Protein AF-A0A091N8A1-F1 (afdb_monomer)

Sequence (97 aa):
DPDSVVLCVLATDEEDEGDIALQIHFTLIQAFCCDNDIHILRVSGMQRLAAILGDPEPGAEPRDLHCLLVTNPHTDAWKSQGLAEVASYCAESRDRN

pLDDT: mean 88.32, std 9.94, range [55.97, 97.88]

Nearest PDB structures (foldseek):
  3ffm-assembly1_A-2  TM=8.979E-01  e=8.936E-11  Homo sapiens
  3cg6-assembly1_B-2  TM=9.631E-01  e=1.515E-08  Mus musculus
  3cg6-assembly1_A  TM=9.569E-01  e=1.740E-08  Mus musculus
  2wal-assembly1_B-2  TM=9.438E-01  e=2.828E-08  Homo sapiens
  2wal-assembly1_A-2  TM=8.731E-01  e=3.482E-08  Homo sapiens

Organism: NCBI:txid57068

InterP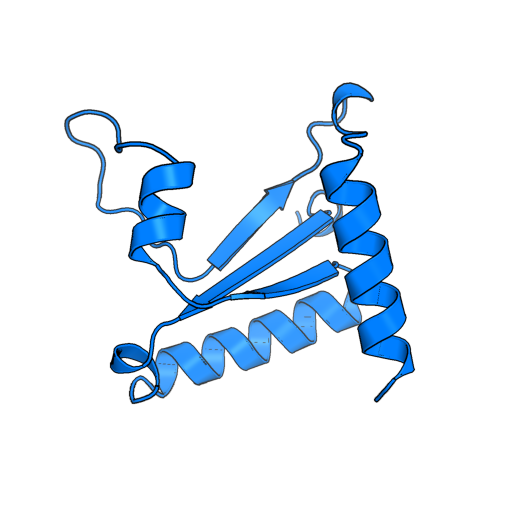ro domains:
  IPR004038 Ribosomal protein eL8/eL30/eS12/Gadd45 [PF01248] (4-58)
  IPR024824 Growth arrest and DNA damage-inducible protein GADD45 [PTHR10411] (1-97)
  IPR029064 Ribosomal protein eL30-like superfamily [G3DSA:3.30.1330.30] (1-97)

Mean predicted aligned error: 5.12 Å

Structure (mmCIF, N/CA/C/O backbone):
data_AF-A0A091N8A1-F1
#
_entry.id   AF-A0A091N8A1-F1
#
loop_
_atom_site.group_PDB
_atom_site.id
_atom_site.type_symbol
_atom_site.label_atom_id
_atom_site.label_alt_id
_atom_site.label_comp_id
_atom_site.label_asym_id
_atom_site.label_entity_id
_atom_site.label_seq_id
_atom_site.pdbx_PDB_ins_code
_atom_site.Cartn_x
_atom_site.Cartn_y
_atom_site.Cartn_z
_atom_site.occupancy
_atom_site.B_iso_or_equiv
_atom_site.auth_seq_id
_atom_site.auth_comp_id
_atom_site.auth_asym_id
_atom_site.auth_atom_id
_atom_site.pdbx_PDB_model_num
ATOM 1 N N . ASP A 1 1 ? 10.480 5.572 -8.114 1.00 76.00 1 ASP A N 1
ATOM 2 C CA . ASP A 1 1 ? 10.931 4.655 -9.166 1.00 76.00 1 ASP A CA 1
ATOM 3 C C . ASP A 1 1 ? 10.384 3.282 -8.808 1.00 76.00 1 ASP A C 1
ATOM 5 O O . ASP A 1 1 ? 10.736 2.815 -7.732 1.00 76.00 1 ASP A O 1
ATOM 9 N N . PRO A 1 2 ? 9.427 2.715 -9.562 1.00 80.06 2 PRO A N 1
ATOM 10 C CA . PRO A 1 2 ? 8.859 1.405 -9.236 1.00 80.06 2 PRO A CA 1
ATOM 11 C C . PRO A 1 2 ? 9.917 0.296 -9.261 1.00 80.06 2 PRO A C 1
ATOM 13 O O . PRO A 1 2 ? 9.831 -0.618 -8.449 1.00 80.06 2 PRO A O 1
ATOM 16 N N . ASP A 1 3 ? 10.961 0.436 -10.084 1.00 83.56 3 ASP A N 1
ATOM 17 C CA . ASP A 1 3 ? 12.037 -0.554 -10.215 1.00 83.56 3 ASP A CA 1
ATOM 18 C C . ASP A 1 3 ? 12.886 -0.687 -8.941 1.00 83.56 3 ASP A C 1
ATOM 20 O O . ASP A 1 3 ? 13.601 -1.673 -8.752 1.00 83.56 3 ASP A O 1
ATOM 24 N N . SER A 1 4 ? 12.825 0.304 -8.045 1.00 88.06 4 SER A N 1
ATOM 25 C CA . SER A 1 4 ? 13.514 0.246 -6.758 1.00 88.06 4 SER A CA 1
ATOM 26 C C . SER A 1 4 ? 12.654 -0.326 -5.636 1.00 88.06 4 SER A C 1
ATOM 28 O O . SER A 1 4 ? 13.197 -0.598 -4.568 1.00 88.06 4 SER A O 1
ATOM 30 N N . VAL A 1 5 ? 11.348 -0.521 -5.834 1.00 91.25 5 VAL A N 1
ATOM 31 C CA . VAL A 1 5 ? 10.427 -1.003 -4.796 1.00 91.25 5 VAL A CA 1
ATOM 32 C C . VAL A 1 5 ? 10.395 -2.526 -4.795 1.00 91.25 5 VAL A C 1
ATOM 34 O O . VAL A 1 5 ? 10.204 -3.157 -5.825 1.00 91.25 5 VAL A O 1
ATOM 37 N N . VAL A 1 6 ? 10.548 -3.124 -3.61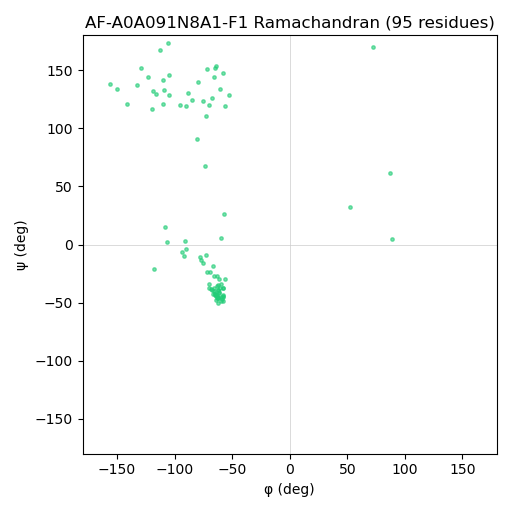5 1.00 90.06 6 VAL A N 1
ATOM 38 C CA . VAL A 1 6 ? 10.600 -4.589 -3.455 1.00 90.06 6 VAL A CA 1
ATOM 39 C C . VAL A 1 6 ? 9.470 -5.140 -2.593 1.00 90.06 6 VAL A C 1
ATOM 41 O O . VAL A 1 6 ? 9.147 -6.321 -2.682 1.00 90.06 6 VAL A O 1
ATOM 44 N N . LEU A 1 7 ? 8.859 -4.291 -1.764 1.00 93.50 7 LEU A N 1
ATOM 45 C CA . LEU A 1 7 ? 7.700 -4.635 -0.949 1.00 93.50 7 LEU A CA 1
ATOM 46 C C . LEU A 1 7 ? 6.831 -3.393 -0.732 1.00 93.50 7 LEU A C 1
ATOM 48 O O . LEU A 1 7 ? 7.333 -2.334 -0.356 1.00 93.50 7 LEU A O 1
ATOM 52 N N . CYS A 1 8 ? 5.526 -3.550 -0.917 1.00 96.19 8 CYS A N 1
ATOM 53 C CA . CYS A 1 8 ? 4.498 -2.597 -0.531 1.00 96.19 8 CYS A CA 1
ATOM 54 C C . CYS A 1 8 ? 3.707 -3.155 0.663 1.00 96.19 8 CYS A C 1
ATOM 56 O O . CYS A 1 8 ? 3.300 -4.317 0.669 1.00 96.19 8 CYS A O 1
ATOM 58 N N . VAL A 1 9 ? 3.489 -2.333 1.687 1.00 96.50 9 VAL A N 1
ATOM 59 C CA . VAL A 1 9 ? 2.666 -2.677 2.851 1.00 96.50 9 VAL A CA 1
ATOM 60 C C . VAL A 1 9 ? 1.508 -1.694 2.931 1.00 96.50 9 VAL A C 1
ATOM 62 O O . VAL A 1 9 ? 1.729 -0.502 3.133 1.00 96.50 9 VAL A O 1
ATOM 65 N N . LEU A 1 10 ? 0.287 -2.204 2.791 1.00 97.25 10 LEU A N 1
ATOM 66 C CA . LEU A 1 10 ? -0.951 -1.464 3.012 1.00 97.25 10 LEU A CA 1
ATOM 67 C C . LEU A 1 10 ? -1.441 -1.721 4.439 1.00 97.25 10 LEU A C 1
ATOM 69 O O . LEU A 1 10 ? -1.705 -2.871 4.795 1.00 97.25 10 LEU A O 1
ATOM 73 N N . ALA A 1 11 ? -1.565 -0.675 5.252 1.00 96.56 11 ALA A N 1
ATOM 74 C CA . ALA A 1 11 ? -1.999 -0.783 6.644 1.00 96.56 11 ALA A CA 1
ATOM 75 C C . ALA A 1 11 ? -3.327 -0.059 6.879 1.00 96.56 11 ALA A C 1
ATOM 77 O O . ALA A 1 11 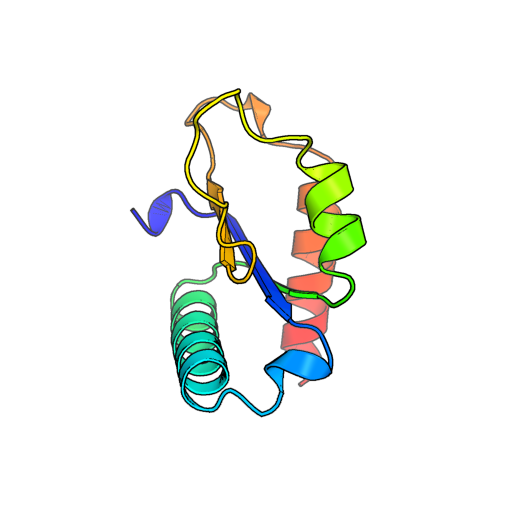? -3.501 1.099 6.506 1.00 96.56 11 ALA A O 1
ATOM 78 N N . THR A 1 12 ? -4.274 -0.753 7.496 1.00 95.81 12 THR A N 1
ATOM 79 C CA . THR A 1 12 ? -5.619 -0.234 7.770 1.00 95.81 12 THR A CA 1
ATOM 80 C C . THR A 1 12 ? -6.213 -0.996 8.939 1.00 95.81 12 THR A C 1
ATOM 82 O O . THR A 1 12 ? -6.044 -2.216 9.025 1.00 95.81 12 THR A O 1
ATOM 85 N N . ASP A 1 13 ? -6.879 -0.274 9.834 1.00 94.69 13 ASP A N 1
ATOM 86 C CA . ASP A 1 13 ? -7.646 -0.854 10.935 1.00 94.69 13 ASP A CA 1
ATOM 87 C C . ASP A 1 13 ? -9.157 -0.756 10.657 1.00 94.69 13 ASP A C 1
ATOM 89 O O . ASP A 1 13 ? -9.583 -0.164 9.664 1.00 94.69 13 ASP A O 1
ATOM 93 N N . GLU A 1 14 ? -9.982 -1.366 11.516 1.00 92.50 14 GLU A N 1
ATOM 94 C CA . GLU A 1 14 ? -11.448 -1.413 11.349 1.00 92.50 14 GLU A CA 1
ATOM 95 C C . GLU A 1 14 ? -12.076 -0.011 11.231 1.00 92.50 14 GLU A C 1
ATOM 97 O O . GLU A 1 14 ? -13.084 0.178 10.552 1.00 92.50 14 GLU A O 1
ATOM 102 N N . GLU A 1 15 ? -11.457 0.991 11.861 1.00 90.81 15 GLU A N 1
ATOM 103 C CA . GLU A 1 15 ? -11.898 2.389 11.826 1.00 90.81 15 GLU A CA 1
ATOM 104 C C . GLU A 1 15 ? -11.795 3.008 10.418 1.00 90.81 15 GLU A C 1
ATOM 106 O O . GLU A 1 15 ? -12.586 3.888 10.073 1.00 90.81 15 GLU A O 1
ATOM 111 N N . ASP A 1 16 ? -10.884 2.505 9.579 1.00 91.94 16 ASP A N 1
ATOM 112 C CA . ASP A 1 16 ? -10.617 3.012 8.229 1.00 91.94 16 ASP A CA 1
ATOM 113 C C . ASP A 1 16 ? -11.412 2.274 7.133 1.00 91.94 16 ASP A C 1
ATOM 115 O O . ASP A 1 16 ? -11.381 2.656 5.958 1.00 91.94 16 ASP A O 1
ATOM 119 N N . GLU A 1 17 ? -12.142 1.204 7.472 1.00 88.19 17 GLU A N 1
ATOM 120 C CA . GLU A 1 17 ? -12.937 0.443 6.494 1.00 88.19 17 GLU A CA 1
ATOM 121 C C . GLU A 1 17 ? -14.049 1.293 5.860 1.00 88.19 17 GLU A C 1
ATOM 123 O O . GLU A 1 17 ? -14.447 1.060 4.716 1.00 88.19 17 GLU A O 1
ATOM 128 N N . GLY A 1 18 ? -14.530 2.306 6.588 1.00 93.44 18 GLY A N 1
ATOM 129 C CA . GLY A 1 18 ? -15.508 3.276 6.101 1.00 93.44 18 GLY A CA 1
ATOM 130 C C . GLY A 1 18 ? -14.929 4.350 5.173 1.00 93.44 18 GLY A C 1
ATOM 131 O O . GLY A 1 18 ? -15.701 5.045 4.505 1.00 93.44 18 GLY A O 1
ATOM 132 N N . ASP A 1 19 ? -13.602 4.498 5.098 1.00 96.19 19 ASP A N 1
ATOM 133 C CA . ASP A 1 19 ? -12.962 5.467 4.210 1.00 96.19 19 ASP A CA 1
ATOM 134 C C . ASP A 1 19 ? -12.882 4.917 2.780 1.00 96.19 19 ASP A C 1
ATOM 136 O O . ASP A 1 19 ? -11.925 4.264 2.359 1.00 96.19 19 ASP A O 1
ATOM 140 N N . ILE A 1 20 ? -13.917 5.218 1.997 1.00 96.50 20 ILE A N 1
ATOM 141 C CA . ILE A 1 20 ? -14.025 4.794 0.597 1.00 96.50 20 ILE A CA 1
ATOM 142 C C . ILE A 1 20 ? -12.837 5.301 -0.231 1.00 96.50 20 ILE A C 1
ATOM 144 O O . ILE A 1 20 ? -12.366 4.591 -1.121 1.00 96.50 20 ILE A O 1
ATOM 148 N N . ALA A 1 21 ? -12.345 6.515 0.035 1.00 96.81 21 ALA A N 1
ATOM 149 C CA . ALA A 1 21 ? -11.229 7.067 -0.721 1.00 96.81 21 ALA A CA 1
ATOM 150 C C . ALA A 1 21 ? -9.956 6.262 -0.448 1.00 96.81 21 ALA A C 1
ATOM 152 O O . ALA A 1 21 ? -9.239 5.921 -1.392 1.00 96.81 21 ALA A O 1
ATOM 153 N N . LEU A 1 22 ? -9.706 5.899 0.809 1.00 95.81 22 LEU A N 1
ATOM 154 C CA . LEU A 1 22 ? -8.584 5.047 1.182 1.00 95.81 22 LEU A CA 1
ATOM 155 C C . LEU A 1 22 ? -8.693 3.651 0.552 1.00 95.81 22 LEU A C 1
ATOM 157 O O . LEU A 1 22 ? -7.733 3.176 -0.055 1.00 95.81 22 LEU A O 1
ATOM 161 N N . GLN A 1 23 ? -9.872 3.021 0.600 1.00 95.62 23 GLN A N 1
ATOM 162 C CA . GLN A 1 23 ? -10.074 1.698 -0.009 1.00 95.62 23 GLN A CA 1
ATOM 163 C C . GLN A 1 23 ? -9.883 1.724 -1.539 1.00 95.62 23 GLN A C 1
ATOM 165 O O . GLN A 1 23 ? -9.333 0.779 -2.119 1.00 95.62 23 GLN A O 1
ATOM 170 N N . ILE A 1 24 ? -10.279 2.814 -2.210 1.00 97.62 24 ILE A N 1
ATOM 171 C CA . ILE A 1 24 ? -10.000 3.016 -3.640 1.00 97.62 24 ILE A CA 1
ATOM 172 C C . ILE A 1 24 ? -8.491 3.115 -3.878 1.00 97.62 24 ILE A C 1
ATOM 174 O O . ILE A 1 24 ? -7.979 2.421 -4.757 1.00 97.62 24 ILE A O 1
ATOM 178 N N . HIS A 1 25 ? -7.764 3.918 -3.092 1.00 96.69 25 HIS A N 1
ATOM 179 C CA . HIS A 1 25 ? -6.306 4.014 -3.217 1.00 96.69 25 HIS A CA 1
ATOM 180 C C . HIS A 1 25 ? -5.640 2.652 -3.033 1.00 96.69 25 HIS A C 1
ATOM 182 O O . HIS A 1 25 ? -4.798 2.274 -3.842 1.00 96.69 25 HIS A O 1
ATOM 188 N N . PHE A 1 26 ? -6.060 1.878 -2.034 1.00 97.38 26 PHE A N 1
ATOM 189 C CA . PHE A 1 26 ? -5.521 0.542 -1.781 1.00 97.38 26 PHE A CA 1
ATOM 190 C C . PHE A 1 26 ? -5.758 -0.399 -2.953 1.00 97.38 26 PHE A C 1
ATOM 192 O O . PHE A 1 26 ? -4.847 -1.112 -3.365 1.00 97.38 26 PHE A O 1
ATOM 199 N N . THR A 1 27 ? -6.950 -0.350 -3.543 1.00 97.06 27 THR A N 1
ATOM 200 C CA . THR A 1 27 ? -7.278 -1.147 -4.728 1.00 97.06 27 THR A CA 1
ATOM 201 C C . THR A 1 27 ? -6.383 -0.778 -5.914 1.00 97.06 27 THR A C 1
ATOM 203 O O . THR A 1 27 ? -5.840 -1.663 -6.575 1.00 97.06 27 THR A O 1
ATOM 206 N N . LEU A 1 28 ? -6.188 0.521 -6.167 1.00 97.88 28 LEU A N 1
ATOM 207 C CA . LEU A 1 28 ? -5.329 1.010 -7.251 1.00 97.88 28 LEU A CA 1
ATOM 208 C C . LEU A 1 28 ? -3.858 0.635 -7.033 1.00 97.88 28 LEU A C 1
ATOM 210 O O . LEU A 1 28 ? -3.198 0.177 -7.963 1.00 97.88 28 LEU A O 1
ATOM 214 N N . ILE A 1 29 ? -3.355 0.789 -5.806 1.00 96.88 29 ILE A N 1
ATOM 215 C CA . ILE A 1 29 ? -1.977 0.438 -5.444 1.00 96.88 29 ILE A CA 1
ATOM 216 C C . ILE A 1 29 ? -1.761 -1.070 -5.563 1.00 96.88 29 ILE A C 1
ATOM 218 O O . ILE A 1 29 ? -0.740 -1.496 -6.098 1.00 96.88 29 ILE A O 1
ATOM 222 N N . GLN A 1 30 ? -2.719 -1.883 -5.112 1.00 95.31 30 GLN A N 1
ATOM 223 C CA . GLN A 1 30 ? -2.638 -3.334 -5.231 1.00 95.31 30 GLN A CA 1
ATOM 224 C C . GLN A 1 30 ? -2.590 -3.777 -6.692 1.00 95.31 30 GLN A C 1
ATOM 226 O O . GLN A 1 30 ? -1.731 -4.582 -7.041 1.00 95.31 30 GLN A O 1
ATOM 231 N N . ALA A 1 31 ? -3.455 -3.225 -7.548 1.00 95.38 31 ALA A N 1
ATOM 232 C CA . ALA A 1 31 ? -3.414 -3.498 -8.983 1.00 95.38 31 ALA A CA 1
ATOM 233 C C . ALA A 1 31 ? -2.046 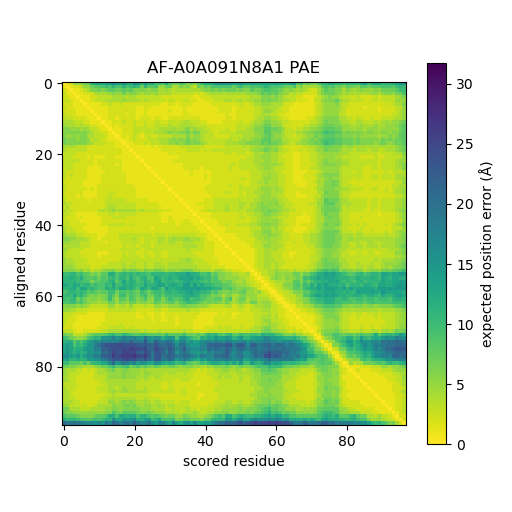-3.129 -9.578 1.00 95.38 31 ALA A C 1
ATOM 235 O O . ALA A 1 31 ? -1.404 -3.963 -10.209 1.00 95.38 31 ALA A O 1
ATOM 236 N N . PHE A 1 32 ? -1.549 -1.925 -9.276 1.00 95.25 32 PHE A N 1
ATOM 237 C CA . PHE A 1 32 ? -0.242 -1.472 -9.741 1.00 95.25 32 PHE A CA 1
ATOM 238 C C . PHE A 1 32 ? 0.903 -2.387 -9.281 1.00 95.25 32 PHE A C 1
ATOM 240 O O . PHE A 1 32 ? 1.753 -2.753 -10.089 1.00 95.25 32 PHE A O 1
ATOM 247 N N . CYS A 1 33 ? 0.940 -2.777 -8.003 1.00 94.69 33 CYS A N 1
ATOM 248 C CA . CYS A 1 33 ? 1.997 -3.645 -7.481 1.00 94.69 33 CYS A CA 1
ATOM 249 C C . CYS A 1 33 ? 1.955 -5.033 -8.128 1.00 94.69 33 CYS A C 1
ATOM 251 O O . CYS A 1 33 ? 2.998 -5.549 -8.517 1.00 94.69 33 CYS A O 1
ATOM 253 N N . CYS A 1 34 ? 0.762 -5.604 -8.315 1.00 91.25 34 CYS A N 1
ATOM 254 C CA . CYS A 1 34 ? 0.595 -6.883 -9.003 1.00 91.25 34 CYS A CA 1
ATOM 255 C C . CYS A 1 34 ? 1.052 -6.838 -10.469 1.00 91.25 34 CYS A C 1
ATOM 257 O O . CYS A 1 34 ? 1.650 -7.808 -10.937 1.00 91.25 34 CYS A O 1
ATOM 259 N N . ASP A 1 35 ? 0.779 -5.741 -11.179 1.00 93.31 35 ASP A N 1
ATOM 260 C CA . ASP A 1 35 ? 1.160 -5.560 -12.586 1.00 93.31 35 ASP A CA 1
ATOM 261 C C . ASP A 1 35 ? 2.671 -5.347 -12.774 1.00 93.31 35 ASP A C 1
ATOM 263 O O . ASP A 1 35 ? 3.201 -5.623 -13.847 1.00 93.31 35 ASP A O 1
ATOM 267 N N . ASN A 1 36 ? 3.365 -4.868 -11.736 1.00 91.88 36 ASN A N 1
ATOM 268 C CA . ASN A 1 36 ? 4.806 -4.589 -11.755 1.00 91.88 36 ASN A CA 1
ATOM 269 C C . ASN A 1 36 ? 5.627 -5.599 -10.929 1.00 91.88 36 ASN A C 1
ATOM 271 O O . ASN A 1 36 ? 6.777 -5.324 -10.604 1.00 91.88 36 ASN A O 1
ATOM 275 N N . ASP A 1 37 ? 5.040 -6.743 -10.557 1.00 90.25 37 ASP A N 1
ATOM 276 C CA . ASP A 1 37 ? 5.675 -7.795 -9.743 1.00 90.25 37 ASP A CA 1
ATOM 277 C C . ASP A 1 37 ? 6.300 -7.303 -8.424 1.00 90.25 37 ASP A C 1
ATOM 279 O O . ASP A 1 37 ? 7.266 -7.862 -7.902 1.00 90.25 37 ASP A O 1
ATOM 283 N N . ILE A 1 38 ? 5.694 -6.275 -7.831 1.00 93.06 38 ILE A N 1
ATOM 284 C CA . ILE A 1 38 ? 6.031 -5.794 -6.495 1.00 93.06 38 ILE A CA 1
ATOM 285 C C . ILE A 1 38 ? 5.252 -6.634 -5.483 1.00 93.06 38 ILE A C 1
ATOM 287 O O . ILE A 1 38 ? 4.019 -6.693 -5.515 1.00 93.06 38 ILE A O 1
ATOM 291 N N . HIS A 1 39 ? 5.957 -7.263 -4.539 1.00 94.00 39 HIS A N 1
ATOM 292 C CA . HIS A 1 39 ? 5.304 -7.970 -3.440 1.00 94.00 39 HIS A CA 1
ATOM 293 C C . HIS A 1 39 ? 4.451 -7.002 -2.620 1.00 94.00 39 HIS A C 1
ATOM 295 O O . HIS A 1 39 ? 4.915 -5.924 -2.256 1.00 94.00 39 HIS A O 1
ATOM 301 N N . ILE A 1 40 ? 3.217 -7.390 -2.300 1.00 95.25 40 ILE A N 1
ATOM 302 C CA . ILE A 1 40 ? 2.294 -6.548 -1.540 1.00 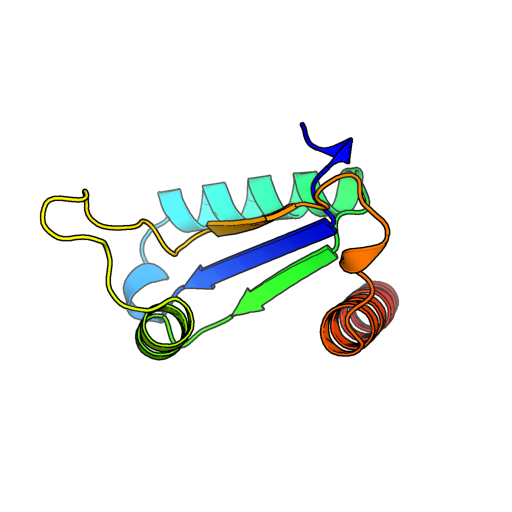95.25 40 ILE A CA 1
ATOM 303 C C . ILE A 1 40 ? 1.636 -7.321 -0.399 1.00 95.25 40 ILE A C 1
ATOM 305 O O . ILE A 1 40 ? 1.206 -8.460 -0.572 1.00 95.25 40 ILE A O 1
ATOM 309 N N . LEU A 1 41 ? 1.549 -6.685 0.771 1.00 95.62 41 LEU A N 1
ATOM 310 C CA . LEU A 1 41 ? 0.845 -7.192 1.947 1.00 95.62 41 LEU A CA 1
ATOM 311 C C . LEU A 1 41 ? -0.210 -6.194 2.412 1.00 95.62 41 LEU A C 1
ATOM 313 O O . LEU A 1 41 ? 0.038 -4.990 2.427 1.00 95.62 41 LEU A O 1
ATOM 317 N N . ARG A 1 42 ? -1.343 -6.709 2.892 1.00 94.62 42 ARG A N 1
ATOM 318 C CA . ARG A 1 42 ? -2.294 -5.941 3.700 1.00 94.62 42 ARG A CA 1
ATOM 319 C C . ARG A 1 42 ? -2.162 -6.365 5.160 1.00 94.62 42 ARG A C 1
ATOM 321 O O . ARG A 1 42 ? -2.189 -7.560 5.451 1.00 94.62 42 ARG A O 1
ATOM 328 N N . VAL A 1 43 ? -2.006 -5.403 6.062 1.00 95.44 43 VAL A N 1
ATOM 329 C CA . VAL A 1 43 ? -1.826 -5.636 7.501 1.00 95.44 43 VAL A CA 1
ATOM 330 C C . VAL A 1 43 ? -2.800 -4.794 8.320 1.00 95.44 43 VAL A C 1
ATOM 332 O O . VAL A 1 43 ? -3.198 -3.710 7.899 1.00 95.44 43 VAL A O 1
ATOM 335 N N . SER A 1 44 ? -3.144 -5.290 9.505 1.00 95.06 44 SER A N 1
ATOM 336 C CA . SER A 1 44 ? -3.842 -4.542 10.553 1.00 95.06 44 SER A CA 1
ATOM 337 C C . SER A 1 44 ? -2.930 -4.335 11.768 1.00 95.06 44 SER A C 1
ATOM 339 O O . SER A 1 44 ? -1.857 -4.943 11.888 1.00 95.06 44 SER A O 1
ATOM 341 N N . GLY A 1 45 ? -3.345 -3.461 12.678 1.00 94.19 45 GLY A N 1
ATOM 342 C CA . GLY A 1 45 ? -2.610 -3.054 13.866 1.00 94.19 45 GLY A CA 1
ATOM 343 C C . GLY A 1 45 ? -1.671 -1.886 13.588 1.00 94.19 45 GLY A C 1
ATOM 344 O O . GLY A 1 45 ? -0.457 -2.009 13.787 1.00 94.19 45 GLY A O 1
ATOM 345 N N . MET A 1 46 ? -2.215 -0.739 13.172 1.00 92.50 46 MET A N 1
ATOM 346 C CA . MET A 1 46 ? -1.428 0.454 12.839 1.00 92.50 46 MET A CA 1
ATOM 347 C C . MET A 1 46 ? 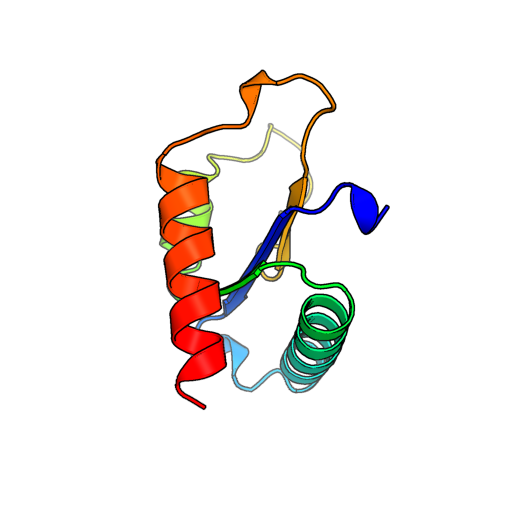-0.605 0.963 14.026 1.00 92.50 46 MET A C 1
ATOM 349 O O . MET A 1 46 ? 0.535 1.386 13.848 1.00 92.50 46 MET A O 1
ATOM 353 N N . GLN A 1 47 ? -1.112 0.837 15.256 1.00 91.06 47 GLN A N 1
ATOM 354 C CA . GLN A 1 47 ? -0.350 1.187 16.463 1.00 91.06 47 GLN A CA 1
ATOM 355 C C . GLN A 1 47 ? 0.922 0.343 16.618 1.00 91.06 47 GLN A C 1
ATOM 357 O O . GLN A 1 47 ? 1.987 0.854 16.967 1.00 91.06 47 GLN A O 1
ATOM 362 N N . ARG A 1 48 ? 0.835 -0.961 16.329 1.00 94.00 48 ARG A N 1
ATOM 363 C CA . ARG A 1 48 ? 1.992 -1.862 16.378 1.00 94.00 48 ARG A CA 1
ATOM 364 C C . ARG A 1 48 ? 2.968 -1.558 15.243 1.00 94.00 48 ARG A C 1
ATOM 366 O O . ARG A 1 48 ? 4.174 -1.620 15.465 1.00 94.00 48 ARG A O 1
ATOM 373 N N . LEU A 1 49 ? 2.465 -1.206 14.061 1.00 93.44 49 LEU A N 1
ATOM 374 C CA . LEU A 1 49 ? 3.292 -0.758 12.941 1.00 93.44 49 LEU A CA 1
ATOM 375 C C . LEU A 1 49 ? 4.050 0.534 13.279 1.00 93.44 49 LEU A C 1
ATOM 377 O O . LEU A 1 49 ? 5.262 0.594 13.083 1.00 93.44 49 LEU A O 1
ATOM 381 N N . ALA A 1 50 ? 3.372 1.522 13.868 1.00 91.31 50 ALA A N 1
ATOM 382 C CA . ALA A 1 50 ? 3.987 2.762 14.335 1.00 91.31 50 ALA A CA 1
ATOM 383 C C . ALA A 1 50 ? 5.107 2.491 15.352 1.00 91.31 50 ALA A C 1
ATOM 385 O O . ALA A 1 50 ? 6.210 3.010 15.208 1.00 91.31 50 ALA A O 1
ATOM 386 N N . ALA A 1 51 ? 4.863 1.606 16.326 1.00 92.25 51 ALA A N 1
ATOM 387 C CA . ALA A 1 51 ? 5.864 1.235 17.325 1.00 92.25 51 ALA A CA 1
ATOM 388 C C . ALA A 1 51 ? 7.111 0.567 16.712 1.00 92.25 51 ALA A C 1
ATOM 390 O O . ALA A 1 51 ? 8.221 0.787 17.191 1.00 92.25 51 ALA A O 1
ATOM 391 N N . ILE 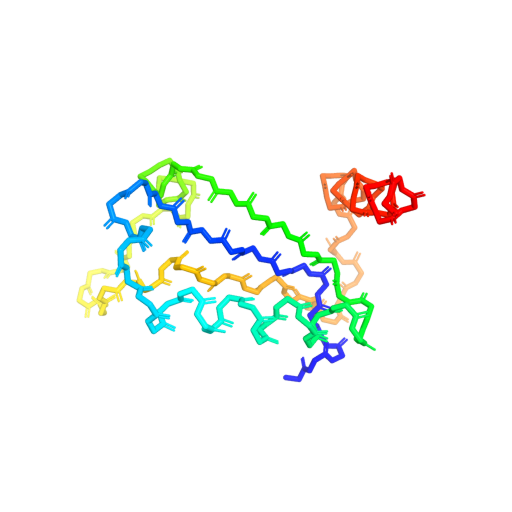A 1 52 ? 6.949 -0.226 15.645 1.00 92.81 52 ILE A N 1
ATOM 392 C CA . ILE A 1 52 ? 8.069 -0.847 14.914 1.00 92.81 52 ILE A CA 1
ATOM 393 C C . ILE A 1 52 ? 8.897 0.206 14.164 1.00 92.81 52 ILE A C 1
ATOM 395 O O . ILE A 1 52 ? 10.120 0.093 14.106 1.00 92.81 52 ILE A O 1
ATOM 399 N N . LEU A 1 53 ? 8.245 1.222 13.594 1.00 90.12 53 LEU A N 1
ATOM 400 C CA . LEU A 1 53 ? 8.900 2.293 12.830 1.00 90.12 53 LEU A CA 1
ATOM 401 C C . LEU A 1 53 ? 9.569 3.357 13.713 1.00 90.12 53 LEU A C 1
ATOM 403 O O . LEU A 1 53 ? 10.318 4.194 13.201 1.00 90.12 53 LEU A O 1
ATOM 407 N N . GLY A 1 54 ? 9.306 3.316 15.019 1.00 89.62 54 GLY A N 1
ATOM 408 C CA . GLY A 1 54 ? 9.813 4.272 15.992 1.00 89.62 54 GLY A CA 1
ATOM 409 C C . GLY A 1 54 ? 9.157 5.647 15.886 1.00 89.62 54 GLY A C 1
ATOM 410 O O . GLY A 1 54 ? 8.432 5.962 14.936 1.00 89.62 54 GLY A O 1
ATOM 411 N N . ASP A 1 55 ? 9.435 6.477 16.888 1.00 83.06 55 ASP A N 1
ATOM 412 C CA . ASP A 1 55 ? 8.889 7.826 16.955 1.00 83.06 55 ASP A CA 1
ATOM 413 C C . ASP A 1 55 ? 9.424 8.710 15.814 1.00 83.06 55 ASP A C 1
ATOM 415 O O . ASP A 1 55 ? 10.581 8.580 15.394 1.00 83.06 55 ASP A O 1
ATOM 419 N N . PRO A 1 56 ? 8.590 9.615 15.275 1.00 81.44 56 PRO A N 1
ATOM 420 C CA . PRO A 1 56 ? 9.061 10.632 14.352 1.00 81.44 56 PRO A CA 1
ATOM 421 C C . PRO A 1 56 ? 10.023 11.600 15.053 1.00 81.44 56 PRO A C 1
ATOM 423 O O . PRO A 1 56 ? 9.921 11.855 16.254 1.00 81.44 56 PRO A O 1
ATOM 426 N N . GLU A 1 57 ? 10.945 12.176 14.280 1.00 83.62 57 GLU A N 1
ATOM 427 C CA . GLU A 1 57 ? 11.853 13.209 14.778 1.00 83.62 57 GLU A CA 1
ATOM 428 C C . GLU A 1 57 ? 11.063 14.407 15.345 1.00 83.62 57 GLU A C 1
ATOM 430 O O . GLU A 1 57 ? 9.990 14.743 14.824 1.00 83.62 57 GLU A O 1
ATOM 435 N N . PRO A 1 58 ? 11.578 15.100 16.379 1.00 83.31 58 PRO A N 1
ATOM 436 C CA . PRO A 1 58 ? 10.901 16.256 16.955 1.00 83.31 58 PRO A CA 1
ATOM 437 C C . PRO A 1 58 ? 10.623 17.330 15.893 1.00 83.31 58 PRO A C 1
ATOM 439 O O . PRO A 1 58 ? 11.546 17.887 15.303 1.00 83.31 58 PRO A O 1
ATOM 442 N N . GLY A 1 59 ? 9.345 17.645 15.672 1.00 83.94 59 GLY A N 1
ATOM 443 C CA . GLY A 1 59 ? 8.913 18.644 14.688 1.00 83.94 59 GLY A CA 1
ATOM 444 C C . GLY A 1 59 ? 8.663 18.106 13.276 1.00 83.94 59 GLY A C 1
ATOM 445 O O . GLY A 1 59 ? 8.371 18.900 12.385 1.00 83.94 59 GLY A O 1
ATOM 446 N N . ALA A 1 60 ? 8.749 16.790 13.062 1.00 82.94 60 ALA A N 1
ATOM 447 C CA . ALA A 1 60 ? 8.295 16.169 11.824 1.00 82.94 60 ALA A CA 1
ATOM 448 C C . ALA A 1 60 ? 6.759 16.158 11.728 1.00 82.94 60 ALA A C 1
ATOM 450 O O . ALA A 1 60 ? 6.049 16.112 12.736 1.00 82.94 60 ALA A O 1
ATOM 451 N N . GLU A 1 61 ? 6.249 16.187 10.498 1.00 79.38 61 GLU A N 1
ATOM 452 C CA . GLU A 1 61 ? 4.823 16.015 10.231 1.00 79.38 61 GLU A CA 1
ATOM 453 C C . GLU A 1 61 ? 4.347 14.607 10.643 1.00 79.38 61 GLU A C 1
ATOM 455 O O . GLU A 1 61 ? 5.150 13.663 10.662 1.00 79.38 61 GLU A O 1
ATOM 460 N N . PRO A 1 62 ? 3.050 14.438 10.973 1.00 79.00 62 PRO A N 1
ATOM 461 C CA . PRO A 1 62 ? 2.472 13.123 11.215 1.00 79.00 62 PRO A CA 1
ATOM 462 C C . PRO A 1 62 ? 2.759 12.187 10.039 1.00 79.00 62 PRO A C 1
ATOM 464 O O . PRO A 1 62 ? 2.510 12.532 8.884 1.00 79.00 62 PRO A O 1
ATOM 467 N N . ARG A 1 63 ? 3.297 10.999 10.329 1.00 83.00 63 ARG A N 1
ATOM 468 C CA . ARG A 1 63 ? 3.569 9.995 9.298 1.00 83.00 63 ARG A CA 1
ATOM 469 C C . ARG A 1 63 ? 2.254 9.352 8.875 1.00 83.00 63 ARG A C 1
ATOM 471 O O . ARG A 1 63 ? 1.569 8.771 9.712 1.00 83.00 63 ARG A O 1
ATOM 478 N N . ASP A 1 64 ? 1.946 9.417 7.587 1.00 88.50 64 ASP A N 1
ATOM 479 C CA . ASP A 1 64 ? 0.953 8.529 6.993 1.00 88.50 64 ASP A CA 1
ATOM 480 C C . ASP A 1 64 ? 1.539 7.111 6.958 1.00 88.50 64 ASP A C 1
ATOM 482 O O . ASP A 1 64 ? 2.612 6.879 6.396 1.00 88.50 64 ASP A O 1
ATOM 486 N N . LEU A 1 65 ? 0.864 6.181 7.632 1.00 93.06 65 LEU A N 1
ATOM 487 C CA . LEU A 1 65 ? 1.286 4.787 7.752 1.00 93.06 65 LEU A CA 1
ATOM 488 C C . LEU A 1 65 ? 0.435 3.842 6.902 1.00 93.06 65 LEU A C 1
ATOM 490 O O . LEU A 1 6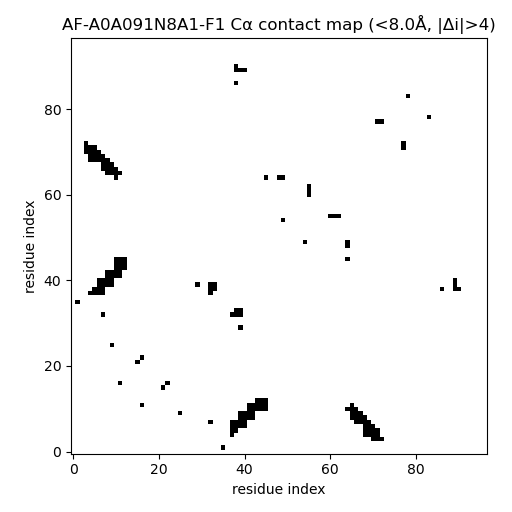5 ? 0.678 2.637 6.934 1.00 93.06 65 LEU A O 1
ATOM 494 N N . HIS A 1 66 ? -0.535 4.357 6.144 1.00 96.00 66 HIS A N 1
ATOM 495 C CA . HIS A 1 66 ? -1.449 3.530 5.364 1.00 96.00 66 HIS A CA 1
ATOM 496 C C . HIS A 1 66 ? -0.770 2.840 4.181 1.00 96.00 66 HIS A C 1
ATOM 498 O O . HIS A 1 66 ? -1.235 1.793 3.732 1.00 96.00 66 HIS A O 1
ATOM 504 N N . CYS A 1 67 ? 0.341 3.387 3.686 1.00 95.81 67 CYS A N 1
ATOM 505 C CA . CYS A 1 67 ? 1.135 2.782 2.625 1.00 95.81 67 CYS A CA 1
ATOM 506 C C . CYS A 1 67 ? 2.629 2.984 2.883 1.00 95.81 67 CYS A C 1
ATOM 508 O O . CYS A 1 67 ? 3.119 4.111 2.942 1.00 95.81 67 CYS A O 1
ATOM 510 N N . LEU A 1 68 ? 3.366 1.882 2.996 1.00 94.75 68 LEU A N 1
ATOM 511 C CA . LEU A 1 68 ? 4.816 1.887 3.162 1.00 94.75 68 LEU A CA 1
ATOM 512 C C . LEU A 1 68 ? 5.467 1.158 1.992 1.00 94.75 68 LEU A C 1
ATOM 514 O O . LEU A 1 68 ? 5.082 0.039 1.650 1.00 94.75 68 LEU A O 1
ATOM 518 N N . LEU A 1 69 ? 6.488 1.782 1.408 1.00 93.62 69 LEU A N 1
ATOM 519 C CA . LEU A 1 69 ? 7.284 1.199 0.335 1.00 93.62 69 LEU A CA 1
ATOM 520 C C . LEU A 1 69 ? 8.678 0.880 0.860 1.00 93.62 69 LEU A C 1
ATOM 522 O O . LEU A 1 69 ? 9.410 1.768 1.299 1.00 93.62 69 LEU A O 1
ATOM 526 N N . VAL A 1 70 ? 9.057 -0.391 0.787 1.00 91.19 70 VAL A N 1
ATOM 527 C CA . VAL A 1 70 ? 10.433 -0.816 1.018 1.00 91.19 70 VAL A CA 1
ATOM 528 C C . VAL A 1 70 ? 11.150 -0.779 -0.317 1.00 91.19 70 VAL A C 1
ATOM 530 O O . VAL A 1 70 ? 10.774 -1.482 -1.257 1.00 91.19 70 VAL A O 1
ATOM 533 N N . THR A 1 71 ? 12.188 0.044 -0.394 1.00 89.62 71 THR A N 1
ATOM 534 C CA . THR A 1 71 ? 13.025 0.164 -1.583 1.00 89.62 71 THR A CA 1
ATOM 535 C C . THR A 1 71 ? 14.361 -0.529 -1.380 1.00 89.62 71 THR A C 1
ATOM 537 O O . THR A 1 71 ? 14.925 -0.476 -0.289 1.00 89.62 71 THR A O 1
ATOM 540 N N . ASN A 1 72 ? 14.903 -1.114 -2.439 1.00 80.75 72 ASN A N 1
ATOM 541 C CA . ASN A 1 72 ? 16.266 -1.607 -2.483 1.00 80.75 72 ASN A CA 1
ATOM 542 C C . ASN A 1 72 ? 17.248 -0.415 -2.562 1.00 80.75 72 ASN A C 1
ATOM 544 O O . ASN A 1 72 ? 17.301 0.250 -3.601 1.00 80.75 72 ASN A O 1
ATOM 548 N N . PRO A 1 73 ? 18.040 -0.110 -1.514 1.00 66.44 73 PRO A N 1
ATOM 549 C CA . PRO A 1 73 ? 19.197 0.754 -1.701 1.00 66.44 73 PRO A CA 1
ATOM 550 C C . PRO A 1 73 ? 20.171 -0.042 -2.569 1.00 66.44 73 PRO A C 1
ATOM 552 O O . PRO A 1 73 ? 20.471 -1.160 -2.198 1.00 66.44 73 PRO A O 1
ATOM 555 N N . HIS A 1 74 ? 20.652 0.477 -3.701 1.00 63.03 74 HIS A N 1
ATOM 556 C CA . HIS A 1 74 ? 21.450 -0.234 -4.728 1.00 63.03 74 HIS A CA 1
ATOM 557 C C . HIS A 1 74 ? 22.784 -0.914 -4.281 1.00 63.03 74 HIS A C 1
ATOM 559 O O . HIS A 1 74 ? 23.711 -1.061 -5.074 1.00 63.03 74 HIS A O 1
ATOM 565 N N . THR A 1 75 ? 22.928 -1.314 -3.022 1.00 57.06 75 THR A N 1
ATOM 566 C CA . THR A 1 75 ? 23.992 -2.101 -2.414 1.00 57.06 75 THR A CA 1
ATOM 567 C C . THR A 1 75 ? 23.445 -3.489 -2.059 1.00 57.06 75 THR A C 1
ATOM 569 O O . THR A 1 75 ? 22.327 -3.606 -1.579 1.00 57.06 75 THR A O 1
ATOM 572 N N . ASP A 1 76 ? 24.221 -4.565 -2.223 1.00 58.06 76 ASP A N 1
ATOM 573 C CA . ASP A 1 76 ? 23.817 -5.960 -1.920 1.00 58.06 76 ASP A CA 1
ATOM 574 C C . ASP A 1 76 ? 23.410 -6.239 -0.445 1.00 58.06 76 ASP A C 1
ATOM 576 O O . ASP A 1 76 ? 23.144 -7.381 -0.066 1.00 58.06 76 ASP A O 1
ATOM 580 N N . ALA A 1 77 ? 23.346 -5.210 0.405 1.00 57.94 77 ALA A N 1
ATOM 581 C CA . ALA A 1 77 ? 23.091 -5.282 1.843 1.00 57.94 77 ALA A CA 1
ATOM 582 C C . ALA A 1 77 ? 21.635 -5.624 2.227 1.00 57.94 77 ALA A C 1
ATOM 584 O O . ALA A 1 77 ? 21.355 -5.878 3.395 1.00 57.94 77 ALA A O 1
ATOM 585 N N . TRP A 1 78 ? 20.703 -5.636 1.272 1.00 62.12 78 TRP A N 1
ATOM 586 C CA . TRP A 1 78 ? 19.260 -5.768 1.516 1.00 62.12 78 TRP A CA 1
ATOM 587 C C . TRP A 1 78 ? 18.725 -7.210 1.511 1.00 62.12 78 TRP A C 1
ATOM 589 O O . TRP A 1 78 ? 17.526 -7.415 1.695 1.00 62.12 78 TRP A O 1
ATOM 599 N N . LYS A 1 79 ? 19.587 -8.227 1.352 1.00 64.44 79 LYS A N 1
ATOM 600 C CA . LYS A 1 79 ? 19.200 -9.648 1.445 1.00 64.44 79 LYS A CA 1
ATOM 601 C C . LYS A 1 79 ? 18.944 -10.057 2.900 1.00 64.44 79 LYS A C 1
ATOM 603 O O . LYS A 1 79 ? 19.705 -10.825 3.485 1.00 64.44 79 LYS A O 1
ATOM 608 N N . SER A 1 80 ? 17.888 -9.520 3.505 1.00 75.81 80 SER A N 1
ATOM 609 C CA . SER A 1 80 ? 17.427 -9.977 4.812 1.00 75.81 80 SER A CA 1
ATOM 610 C C . SER A 1 80 ? 16.612 -11.260 4.645 1.00 75.81 80 SER A C 1
ATOM 612 O O . SER A 1 80 ? 15.820 -11.397 3.712 1.00 75.81 80 SER A O 1
ATOM 614 N N . GLN A 1 81 ? 16.796 -12.211 5.560 1.00 84.06 81 GLN A N 1
ATOM 615 C CA . GLN A 1 81 ? 16.012 -13.447 5.563 1.00 84.06 81 GLN A CA 1
ATOM 616 C C . GLN A 1 81 ? 14.503 -13.157 5.664 1.00 84.06 81 GLN A C 1
ATOM 618 O O . GLN A 1 81 ? 13.713 -13.788 4.972 1.00 84.06 81 GLN A O 1
ATOM 623 N N . GLY A 1 82 ? 14.112 -12.142 6.444 1.00 86.88 82 GLY A N 1
ATOM 624 C CA . GLY A 1 82 ? 12.709 -11.751 6.589 1.00 86.88 82 GLY A CA 1
ATOM 625 C C . GLY A 1 82 ? 12.066 -11.275 5.282 1.00 86.88 82 GLY A C 1
ATOM 626 O O . GLY A 1 82 ? 10.928 -11.638 5.004 1.00 86.88 82 GLY A O 1
ATOM 627 N N . LEU A 1 83 ? 12.785 -10.519 4.441 1.00 86.69 83 LEU A N 1
ATOM 628 C CA . LEU A 1 83 ? 12.262 -10.113 3.129 1.00 86.69 83 LEU A CA 1
ATOM 629 C C . LEU A 1 83 ? 12.075 -11.311 2.193 1.00 86.69 83 LEU A C 1
ATOM 631 O O . LEU A 1 83 ? 11.089 -11.355 1.466 1.00 86.69 83 LEU A O 1
ATOM 635 N N . ALA A 1 84 ? 12.982 -12.292 2.231 1.00 88.38 84 ALA A N 1
ATOM 636 C CA . ALA A 1 84 ? 12.849 -13.514 1.439 1.00 88.38 84 ALA A CA 1
ATOM 637 C C . ALA A 1 84 ? 11.645 -14.366 1.883 1.00 88.38 84 ALA A C 1
ATOM 639 O O . ALA A 1 84 ? 10.915 -14.885 1.042 1.00 88.38 84 ALA A O 1
ATOM 640 N N . GLU A 1 85 ? 11.405 -14.473 3.192 1.00 92.00 85 GLU A N 1
ATOM 641 C CA . GLU A 1 85 ? 10.234 -15.171 3.741 1.00 92.00 85 GLU A CA 1
ATOM 642 C C . GLU A 1 85 ? 8.924 -14.476 3.341 1.00 92.00 85 GLU A C 1
ATOM 644 O O . GLU A 1 85 ? 7.986 -15.135 2.892 1.00 92.00 85 GLU A O 1
ATOM 649 N N . VAL A 1 86 ? 8.876 -13.142 3.424 1.00 92.19 86 VAL A N 1
ATOM 650 C CA . VAL A 1 86 ? 7.721 -12.351 2.969 1.00 92.19 86 VAL A CA 1
ATOM 651 C C . VAL A 1 86 ? 7.496 -12.507 1.464 1.00 92.19 86 VAL A C 1
ATOM 653 O O . VAL A 1 86 ? 6.360 -12.696 1.036 1.00 92.19 86 VAL A O 1
ATOM 656 N N . ALA A 1 87 ? 8.559 -12.472 0.660 1.00 90.62 87 ALA A N 1
ATOM 657 C CA . ALA A 1 87 ? 8.476 -12.691 -0.781 1.00 90.62 87 ALA A CA 1
ATOM 658 C C . ALA A 1 87 ? 7.896 -14.077 -1.117 1.00 90.62 87 ALA A C 1
ATOM 660 O O . ALA A 1 87 ? 6.990 -14.171 -1.947 1.00 90.62 87 ALA A O 1
ATOM 661 N N . SER A 1 88 ? 8.356 -15.134 -0.429 1.00 92.50 88 SER A N 1
ATOM 662 C CA . SER A 1 88 ? 7.811 -16.495 -0.575 1.00 92.50 88 SER A CA 1
ATOM 663 C C . SER A 1 88 ? 6.328 -16.535 -0.225 1.00 92.50 88 SER A C 1
ATOM 665 O O . SER A 1 88 ? 5.520 -17.017 -1.014 1.00 92.50 88 SER A O 1
ATOM 667 N N . TYR A 1 89 ? 5.948 -15.947 0.914 1.00 93.81 89 TYR A N 1
ATOM 668 C CA . TYR A 1 89 ? 4.553 -15.874 1.339 1.00 93.81 89 TYR A CA 1
ATOM 669 C C . TYR A 1 89 ? 3.664 -15.167 0.304 1.00 93.81 89 TYR A C 1
ATOM 671 O O . TYR A 1 89 ? 2.562 -15.635 0.006 1.00 93.81 89 TYR A O 1
ATOM 679 N N . CYS A 1 90 ? 4.134 -14.054 -0.265 1.00 92.50 90 CYS A N 1
ATOM 680 C CA . CYS A 1 90 ? 3.410 -13.319 -1.300 1.00 92.50 90 CYS A CA 1
ATOM 681 C C . CYS A 1 90 ? 3.242 -14.149 -2.580 1.00 92.50 90 CYS A C 1
ATOM 683 O O . CYS A 1 90 ? 2.147 -14.172 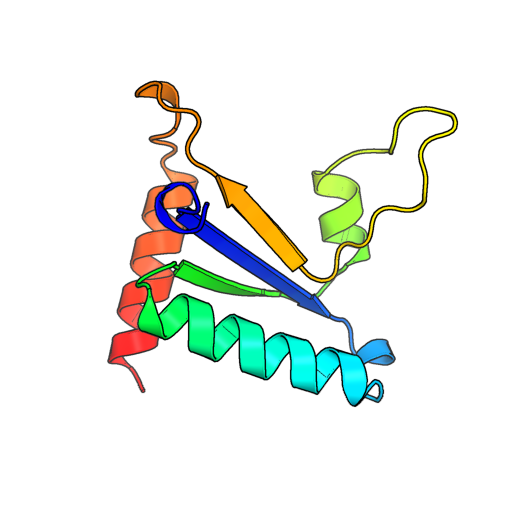-3.140 1.00 92.50 90 CYS A O 1
ATOM 685 N N . ALA A 1 91 ? 4.294 -14.843 -3.025 1.00 90.06 91 ALA A N 1
ATOM 686 C CA . ALA A 1 91 ? 4.237 -15.715 -4.198 1.00 90.06 91 ALA A CA 1
ATOM 687 C C . ALA A 1 91 ? 3.243 -16.872 -3.991 1.00 90.06 91 ALA A C 1
ATOM 689 O O . ALA A 1 91 ? 2.318 -17.043 -4.780 1.00 90.06 91 ALA A O 1
ATOM 690 N N . GLU A 1 92 ? 3.352 -17.586 -2.868 1.00 91.56 92 GLU A N 1
ATOM 691 C CA . GLU A 1 92 ? 2.447 -18.686 -2.514 1.00 91.56 92 GLU A CA 1
ATOM 692 C C . GLU A 1 92 ? 0.988 -18.230 -2.383 1.00 91.56 92 GLU A C 1
ATOM 694 O O . GLU A 1 92 ? 0.063 -18.950 -2.757 1.00 91.56 92 GLU A O 1
ATOM 699 N N . SER A 1 93 ? 0.760 -17.031 -1.842 1.00 89.00 93 SER A N 1
ATOM 700 C CA . SER A 1 93 ? -0.587 -16.474 -1.700 1.00 89.00 93 SER A CA 1
ATOM 701 C C . SER A 1 93 ? -1.194 -16.082 -3.047 1.00 89.00 93 SER A C 1
ATOM 703 O O . SER A 1 93 ? -2.403 -16.230 -3.220 1.00 89.00 93 SER A O 1
ATOM 705 N N . ARG A 1 94 ? -0.375 -15.620 -4.003 1.00 83.69 94 ARG A N 1
ATOM 706 C CA . ARG A 1 94 ? -0.813 -15.271 -5.363 1.00 83.69 94 ARG A CA 1
ATOM 707 C C . ARG A 1 94 ? -1.243 -16.509 -6.151 1.00 83.69 94 ARG A C 1
ATOM 709 O O . ARG A 1 94 ? -2.249 -16.442 -6.842 1.00 83.69 94 ARG A O 1
ATOM 716 N N . ASP A 1 95 ? -0.534 -17.624 -5.987 1.00 78.56 95 ASP A N 1
ATOM 717 C CA . ASP A 1 95 ? -0.819 -18.887 -6.687 1.00 78.56 95 ASP A CA 1
ATOM 718 C C . ASP A 1 95 ? -2.038 -19.647 -6.131 1.00 78.56 95 ASP A C 1
ATOM 720 O O . ASP A 1 95 ? -2.543 -20.580 -6.757 1.00 78.56 95 ASP A O 1
ATOM 724 N N . ARG A 1 96 ? -2.497 -19.290 -4.926 1.00 78.62 96 ARG A N 1
ATOM 725 C CA . ARG A 1 96 ? -3.631 -19.938 -4.245 1.00 78.62 96 ARG A CA 1
ATOM 726 C C . ARG A 1 96 ? -4.996 -19.316 -4.559 1.00 78.62 96 ARG A C 1
ATOM 728 O O . ARG A 1 96 ? -5.998 -19.850 -4.078 1.00 78.62 96 ARG A O 1
ATOM 735 N N . ASN A 1 97 ? -5.031 -18.235 -5.334 1.00 55.97 97 ASN A N 1
ATOM 736 C CA . ASN A 1 97 ? -6.241 -17.569 -5.826 1.00 55.97 97 ASN A CA 1
ATOM 737 C C . ASN A 1 97 ? -6.406 -17.770 -7.333 1.00 55.97 97 ASN A C 1
ATOM 739 O O . ASN A 1 97 ? -7.574 -17.739 -7.781 1.00 55.97 97 ASN A O 1
#

Foldseek 3Di:
DLVFFAEKEAEDEPVCPPVPVLVVVVVVVVVVCVVSVHQYDYDYDVVVVDVVVDDDDVPDDDDDPRMDTDGDPPDPPPPDPVSVVSSVVSVVVVVVD

Solvent-accessible surface area (backbone atoms only — not comparable to full-atom values): 5950 Å² total; per-residue (Å²): 112,77,91,39,43,59,36,38,38,38,37,53,45,83,85,49,71,77,38,62,69,58,55,49,50,50,52,53,51,51,52,53,29,63,76,68,74,29,38,64,47,82,45,69,51,58,70,60,52,46,62,74,71,48,82,76,62,92,88,58,77,86,80,78,66,47,62,45,75,44,59,60,64,101,53,90,84,73,80,44,71,68,58,54,54,50,48,51,53,40,52,57,56,62,77,73,109

Radius of gyration: 14.5 Å; Cα contacts (8 Å, |Δi|>4): 88; chains: 1; bounding box: 40×39×30 Å

Secondary structure (DSSP, 8-state):
-GGGEEEEEEE--GGGTT-HHHHHHHHHHHHHHHHTT-EEEEE--HHHHHHHH-PPPTTPPPPP-SEEEEE--SSGGG--HHHHHHHHHHHHHHHT-